Protein AF-A0A658NJ33-F1 (afdb_monomer)

pLDDT: mean 79.33, std 12.08, range [43.66, 92.62]

Nearest PDB structures (foldseek):
  2gts-assembly1_A  TM=8.274E-01  e=4.159E+00  Helicobacter pylori

Radius of gyration: 19.7 Å; Cα contacts (8 Å, |Δi|>4): 21; chains: 1; bounding box: 50×30×41 Å

Foldseek 3Di:
DVLVVLVVCCVVPPDVVNQVVVVVVVVVVLVVVLVVLVPPPVDDPVVSVVVVVVSVPDDDDTRDDPDRDDPVPDDDDPDD

Sequence (80 aa):
VGEALGEIYVKVAFPPESKAQMEKLVANLSTALKGRLENLAWMTPETRAKAIEKWSTFTPKIGYPDKWRSWEGMSTTRDS

Secondary structure (DSSP, 8-state):
-HHHHHHHHHHHH--HHHHHHHHHHHHHHHHHHHHHHHT-TTS-HHHHHHHHHHHHT-----SS-SSPPP-TT----S--

Mean predicted aligned error: 9.67 Å

Structure (mmCIF, N/CA/C/O backbone):
data_AF-A0A658NJ33-F1
#
_entry.id   AF-A0A658NJ33-F1
#
loop_
_atom_site.group_PDB
_atom_site.id
_atom_site.type_symbol
_atom_site.label_atom_id
_atom_site.label_alt_id
_atom_site.label_comp_id
_atom_site.label_asym_id
_atom_site.label_entity_id
_atom_site.label_seq_id
_atom_site.pdbx_PDB_ins_code
_atom_site.Cartn_x
_atom_site.Cartn_y
_atom_site.Cartn_z
_atom_site.occupancy
_atom_site.B_iso_or_equiv
_atom_site.auth_seq_id
_atom_site.auth_comp_id
_atom_site.auth_asym_id
_atom_site.auth_atom_id
_atom_site.pdbx_PDB_model_num
ATOM 1 N N . VAL A 1 1 ? 21.514 10.604 -12.441 1.00 52.62 1 VAL A N 1
ATOM 2 C CA . VAL A 1 1 ? 22.141 9.399 -13.048 1.00 52.62 1 VAL A CA 1
ATOM 3 C C . VAL A 1 1 ? 21.525 8.084 -12.552 1.00 52.62 1 VAL A C 1
ATOM 5 O O . VAL A 1 1 ? 21.239 7.242 -13.389 1.00 52.62 1 VAL A O 1
ATOM 8 N N . GLY A 1 2 ? 21.234 7.900 -11.253 1.00 60.72 2 GLY A N 1
ATOM 9 C CA . GLY A 1 2 ? 20.617 6.652 -10.748 1.00 60.72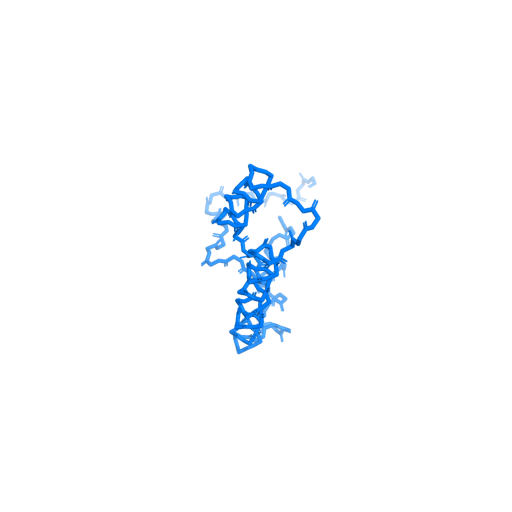 2 GLY A CA 1
ATOM 10 C C . GLY A 1 2 ? 19.236 6.298 -11.335 1.00 60.72 2 GLY A C 1
ATOM 11 O O . GLY A 1 2 ? 18.979 5.137 -11.633 1.00 60.72 2 GLY A O 1
ATOM 12 N N . GLU A 1 3 ? 18.370 7.287 -11.580 1.00 59.03 3 GLU A N 1
ATOM 13 C CA . GLU A 1 3 ? 17.023 7.053 -12.143 1.00 59.03 3 GLU A CA 1
ATOM 14 C C . GLU A 1 3 ? 17.044 6.627 -13.623 1.00 59.03 3 GLU A C 1
ATOM 16 O O . GLU A 1 3 ? 16.227 5.806 -14.030 1.00 59.03 3 GLU A O 1
ATOM 21 N N . ALA A 1 4 ? 18.011 7.111 -14.414 1.00 60.16 4 ALA A N 1
ATOM 22 C CA . ALA A 1 4 ? 18.163 6.736 -15.825 1.00 60.16 4 ALA A CA 1
ATOM 23 C C . ALA A 1 4 ? 18.615 5.272 -15.993 1.00 60.16 4 ALA A C 1
ATOM 25 O O . ALA A 1 4 ? 18.201 4.589 -16.927 1.00 60.16 4 ALA A O 1
ATOM 26 N N . LEU A 1 5 ? 19.418 4.761 -15.051 1.00 61.72 5 LEU A N 1
ATOM 27 C CA . LEU A 1 5 ? 19.778 3.342 -15.002 1.00 61.72 5 LEU A CA 1
ATOM 28 C C . LEU A 1 5 ? 18.573 2.470 -14.603 1.00 61.72 5 LEU A C 1
ATOM 30 O O . LEU A 1 5 ? 18.403 1.371 -15.130 1.00 61.72 5 LEU A O 1
ATOM 34 N N . GLY A 1 6 ? 17.711 2.986 -13.718 1.00 63.84 6 G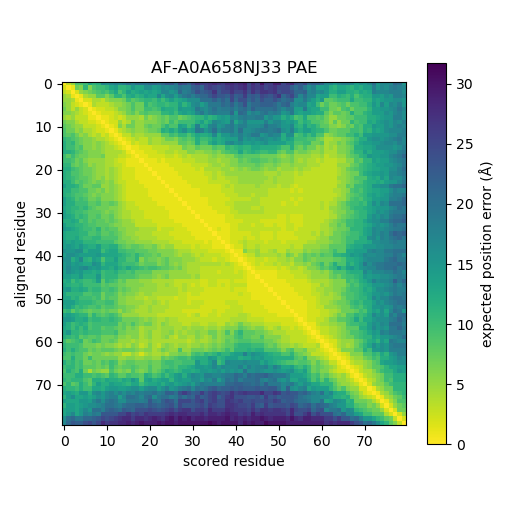LY A N 1
ATOM 35 C CA . GLY A 1 6 ? 16.466 2.333 -13.312 1.00 63.84 6 GLY A CA 1
ATOM 36 C C . GLY A 1 6 ? 15.499 2.102 -14.475 1.00 63.84 6 GLY A C 1
ATOM 37 O O . GLY A 1 6 ? 14.910 1.028 -14.567 1.00 63.84 6 GLY A O 1
ATOM 38 N N . GLU A 1 7 ? 15.382 3.054 -15.406 1.00 65.06 7 GLU A N 1
ATOM 39 C CA . GLU A 1 7 ? 14.528 2.907 -16.593 1.00 65.06 7 GLU A CA 1
ATOM 40 C C . GLU A 1 7 ? 15.000 1.771 -17.518 1.00 65.06 7 GLU A C 1
ATOM 42 O O . GLU A 1 7 ? 14.191 0.972 -17.995 1.00 65.06 7 GLU A O 1
ATOM 47 N N . ILE A 1 8 ? 16.312 1.659 -17.747 1.00 68.25 8 ILE A N 1
ATOM 48 C CA . ILE A 1 8 ? 16.892 0.589 -18.573 1.00 68.25 8 ILE A CA 1
ATOM 49 C C . ILE A 1 8 ? 16.711 -0.772 -17.890 1.00 68.25 8 ILE A C 1
ATOM 51 O O . ILE A 1 8 ? 16.314 -1.738 -18.539 1.00 68.25 8 ILE A O 1
ATOM 55 N N . TYR A 1 9 ? 16.945 -0.846 -16.576 1.00 70.56 9 TYR A N 1
ATOM 56 C CA . TYR A 1 9 ? 16.770 -2.078 -15.807 1.00 70.56 9 TYR A CA 1
ATOM 57 C C . TYR A 1 9 ? 15.324 -2.585 -15.850 1.00 70.56 9 TYR A C 1
ATOM 59 O O . TYR A 1 9 ? 15.087 -3.764 -16.101 1.00 70.56 9 TYR A O 1
ATOM 67 N N . VAL A 1 10 ? 14.349 -1.688 -15.678 1.00 71.38 10 VAL A N 1
ATOM 68 C CA . VAL A 1 10 ? 12.920 -2.022 -15.748 1.00 71.38 10 VAL A CA 1
ATOM 69 C C . VAL A 1 10 ? 12.548 -2.592 -17.118 1.00 71.38 10 VAL A C 1
ATOM 71 O O . VAL A 1 10 ? 11.851 -3.601 -17.179 1.00 71.38 10 VAL A O 1
ATOM 74 N N . LYS A 1 11 ? 13.061 -2.019 -18.216 1.00 67.50 11 LYS A N 1
ATOM 75 C CA . LYS A 1 11 ? 12.798 -2.521 -19.578 1.00 67.50 11 LYS A CA 1
ATOM 76 C C . LYS A 1 11 ? 13.312 -3.945 -19.809 1.00 67.50 11 LYS A C 1
ATOM 78 O O . LYS A 1 11 ? 12.716 -4.672 -20.595 1.00 67.50 11 LYS A O 1
ATOM 83 N N . VAL A 1 12 ? 14.403 -4.335 -19.151 1.00 72.62 12 VAL A N 1
ATOM 84 C CA . VAL A 1 12 ? 15.041 -5.649 -19.345 1.00 72.62 12 VAL A CA 1
ATOM 85 C C . VAL A 1 12 ? 14.520 -6.698 -18.360 1.00 72.62 12 VAL A C 1
ATOM 87 O O . VAL A 1 12 ? 14.347 -7.852 -18.738 1.00 72.62 12 VAL A O 1
ATOM 90 N N . ALA A 1 13 ? 14.273 -6.316 -17.10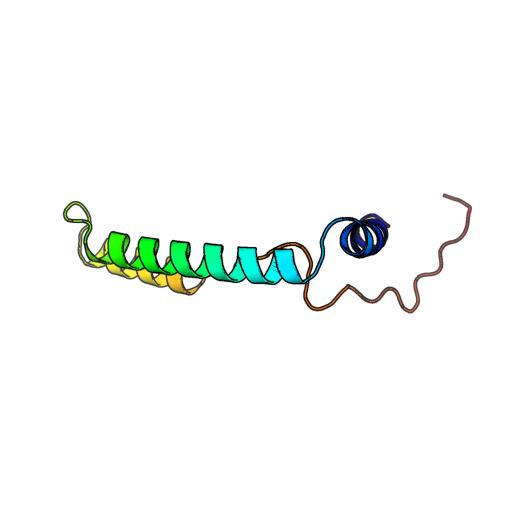6 1.00 74.00 13 ALA A N 1
ATOM 91 C CA . ALA A 1 13 ? 14.034 -7.255 -16.008 1.00 74.00 13 ALA A CA 1
ATOM 92 C C . ALA A 1 13 ? 12.641 -7.147 -15.361 1.00 74.00 13 ALA A C 1
ATOM 94 O O . ALA A 1 13 ? 12.298 -7.995 -14.539 1.00 74.00 13 ALA A O 1
ATOM 95 N N . PHE A 1 14 ? 11.834 -6.134 -15.699 1.00 74.00 14 PHE A N 1
ATOM 96 C CA . PHE A 1 14 ? 10.524 -5.915 -15.080 1.00 74.00 14 PHE A CA 1
ATOM 97 C C . PHE A 1 14 ? 9.428 -5.693 -16.136 1.00 74.00 14 PHE A C 1
ATOM 99 O O . PHE A 1 14 ? 9.032 -4.553 -16.406 1.00 74.00 14 PHE A O 1
ATOM 106 N N . PRO A 1 15 ? 8.924 -6.777 -16.760 1.00 77.62 15 PRO A N 1
ATOM 107 C CA . PRO A 1 15 ? 7.912 -6.662 -17.797 1.00 77.62 15 PRO A CA 1
ATOM 108 C C . PRO A 1 15 ? 6.614 -6.045 -17.243 1.00 77.62 15 PRO A C 1
ATOM 110 O O . PRO A 1 15 ? 6.275 -6.225 -16.068 1.00 77.62 15 PRO A O 1
ATOM 113 N N . PRO A 1 16 ? 5.840 -5.335 -18.084 1.00 78.94 16 PRO A N 1
ATOM 114 C CA . PRO A 1 16 ? 4.606 -4.666 -17.666 1.00 78.94 16 PRO A CA 1
ATOM 115 C C . PRO A 1 16 ? 3.554 -5.635 -17.104 1.00 78.94 16 PRO A C 1
ATOM 117 O O . PRO A 1 16 ? 2.774 -5.254 -16.234 1.00 78.94 16 PRO A O 1
ATOM 120 N N . GLU A 1 17 ? 3.570 -6.901 -17.530 1.00 80.75 17 GLU A N 1
ATOM 121 C CA . GLU A 1 17 ? 2.706 -7.946 -16.976 1.00 80.75 17 GLU A CA 1
ATOM 122 C C . GLU A 1 17 ? 2.965 -8.179 -15.478 1.00 80.75 17 GLU A C 1
ATOM 124 O O . GLU A 1 17 ? 2.021 -8.282 -14.695 1.00 80.75 17 GLU A O 1
ATOM 129 N N . SER A 1 18 ? 4.230 -8.173 -15.046 1.00 83.12 18 SER A N 1
ATOM 130 C CA . SER A 1 18 ? 4.583 -8.303 -13.628 1.00 83.12 18 SER A CA 1
ATOM 131 C C . SER A 1 18 ? 4.096 -7.108 -12.807 1.00 83.12 18 SER A C 1
ATOM 133 O O . SER A 1 18 ? 3.646 -7.294 -11.675 1.00 83.12 18 SER A O 1
ATOM 135 N N . LYS A 1 19 ? 4.112 -5.890 -13.376 1.00 82.62 19 LYS A N 1
ATOM 136 C CA . LYS A 1 19 ? 3.517 -4.706 -12.731 1.00 82.62 19 LYS A CA 1
ATOM 137 C C . LYS A 1 19 ? 2.015 -4.908 -12.522 1.00 82.62 19 LYS A C 1
ATOM 139 O O . LYS A 1 19 ? 1.554 -4.781 -11.393 1.00 82.62 19 LYS A O 1
ATOM 144 N N . ALA A 1 20 ? 1.286 -5.315 -13.561 1.00 84.06 20 ALA A N 1
ATOM 145 C CA . ALA A 1 20 ? -0.159 -5.538 -13.486 1.00 84.06 20 ALA A CA 1
ATOM 146 C C . ALA A 1 20 ? -0.541 -6.634 -12.471 1.00 84.06 20 ALA A C 1
ATOM 148 O O . ALA A 1 20 ? -1.497 -6.488 -11.704 1.00 84.06 20 ALA A O 1
ATOM 149 N N . GLN A 1 21 ? 0.226 -7.728 -12.418 1.00 86.00 21 GLN A N 1
ATOM 150 C CA . GLN A 1 21 ? 0.012 -8.783 -11.424 1.00 86.00 21 GLN A CA 1
ATOM 151 C C . GLN A 1 21 ? 0.240 -8.276 -9.995 1.00 86.00 21 GLN A C 1
ATOM 153 O O . GLN A 1 21 ? -0.578 -8.550 -9.111 1.00 86.00 21 GLN A O 1
ATOM 158 N N . MET A 1 22 ? 1.301 -7.497 -9.764 1.00 85.81 22 MET A N 1
ATOM 159 C CA . MET A 1 22 ? 1.566 -6.923 -8.444 1.00 85.81 22 MET A CA 1
ATOM 160 C C . MET A 1 22 ? 0.558 -5.845 -8.053 1.00 85.81 22 MET A C 1
ATOM 162 O O . MET A 1 22 ? 0.155 -5.807 -6.895 1.00 85.81 22 MET A O 1
ATOM 166 N N . GLU A 1 23 ? 0.085 -5.022 -8.988 1.00 86.56 23 GLU A N 1
ATOM 167 C CA . GLU A 1 23 ? -1.002 -4.064 -8.749 1.00 86.56 23 GLU A CA 1
ATOM 168 C C . GLU A 1 23 ? -2.268 -4.774 -8.272 1.00 86.56 23 GLU A C 1
ATOM 170 O O . GLU A 1 23 ? -2.841 -4.400 -7.248 1.00 86.56 23 GLU A O 1
ATOM 175 N N . LYS A 1 24 ? -2.657 -5.860 -8.949 1.00 88.25 24 LYS A N 1
ATOM 176 C CA . LYS A 1 24 ? -3.806 -6.677 -8.546 1.00 88.25 24 LYS A CA 1
ATOM 177 C C . LYS A 1 24 ? -3.608 -7.300 -7.163 1.00 88.25 24 LYS A C 1
ATOM 179 O O . LYS A 1 24 ? -4.527 -7.293 -6.346 1.00 88.25 24 LYS A O 1
ATOM 184 N N . LEU A 1 25 ? -2.419 -7.831 -6.883 1.00 89.12 25 LEU A N 1
ATOM 185 C CA . LEU A 1 25 ? -2.103 -8.430 -5.587 1.00 89.12 25 LEU A CA 1
ATOM 186 C C . LEU A 1 25 ? -2.163 -7.391 -4.462 1.00 89.12 25 LEU A C 1
ATOM 188 O O . LEU A 1 25 ? -2.804 -7.629 -3.439 1.00 89.12 25 LEU A O 1
ATOM 192 N N . VAL A 1 26 ? -1.550 -6.224 -4.659 1.00 89.81 26 VAL A N 1
ATOM 193 C CA . VAL A 1 26 ? -1.549 -5.137 -3.675 1.00 89.81 26 VAL A CA 1
ATOM 194 C C . VAL A 1 26 ? -2.9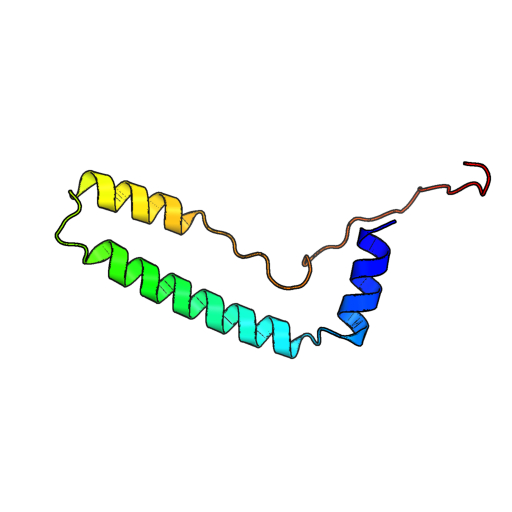56 -4.583 -3.465 1.00 89.81 26 VAL A C 1
ATOM 196 O O . VAL A 1 26 ? -3.333 -4.330 -2.321 1.00 89.81 26 V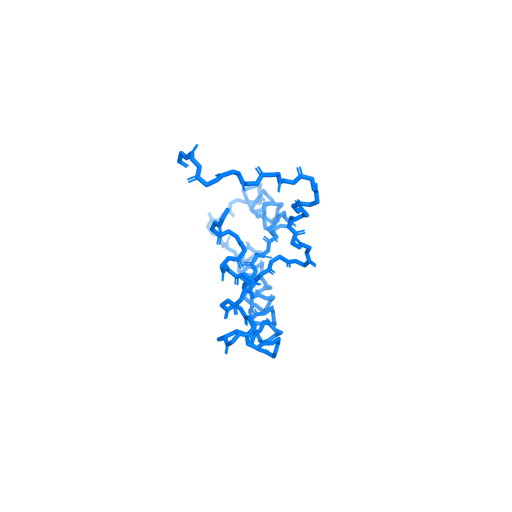AL A O 1
ATOM 199 N N . ALA A 1 27 ? -3.765 -4.465 -4.521 1.00 88.69 27 ALA A N 1
ATOM 200 C CA . ALA A 1 27 ? -5.169 -4.080 -4.404 1.00 88.69 27 ALA A CA 1
ATOM 201 C C . ALA A 1 27 ? -5.950 -5.071 -3.526 1.00 88.69 27 ALA A C 1
ATOM 203 O O . ALA A 1 27 ? -6.599 -4.660 -2.565 1.00 88.69 27 ALA A O 1
ATOM 204 N N . ASN A 1 28 ? -5.807 -6.375 -3.779 1.00 91.69 28 ASN A N 1
ATOM 205 C CA . ASN A 1 28 ? -6.464 -7.415 -2.985 1.00 91.69 28 ASN A CA 1
ATOM 206 C C . ASN A 1 28 ? -6.032 -7.383 -1.510 1.00 91.69 28 ASN A C 1
ATOM 208 O O . ASN A 1 28 ? -6.874 -7.481 -0.615 1.00 91.69 28 ASN A O 1
ATOM 212 N N . LEU A 1 29 ? -4.732 -7.213 -1.241 1.00 90.44 29 LEU A N 1
ATOM 213 C CA . LEU A 1 29 ? -4.212 -7.082 0.124 1.00 90.44 29 LEU A CA 1
ATOM 214 C C . LEU A 1 29 ? -4.740 -5.824 0.816 1.00 90.44 29 LEU A C 1
ATOM 216 O O . LEU A 1 29 ? -5.091 -5.873 1.995 1.00 90.44 29 LEU A O 1
ATOM 220 N N . SER A 1 30 ? -4.831 -4.713 0.086 1.00 90.00 30 SER A N 1
ATOM 221 C CA . SER A 1 30 ? -5.387 -3.463 0.597 1.00 90.00 30 SER A CA 1
ATOM 222 C C . SER A 1 30 ? -6.855 -3.634 0.996 1.00 90.00 30 SER A C 1
ATOM 224 O O . SER A 1 30 ? -7.240 -3.257 2.104 1.00 90.00 30 SER A O 1
ATOM 226 N N . THR A 1 31 ? -7.663 -4.292 0.160 1.00 90.62 31 THR A N 1
ATOM 227 C CA . THR A 1 31 ? -9.063 -4.620 0.473 1.00 90.62 31 THR A CA 1
ATOM 228 C C . THR A 1 31 ? -9.180 -5.532 1.693 1.00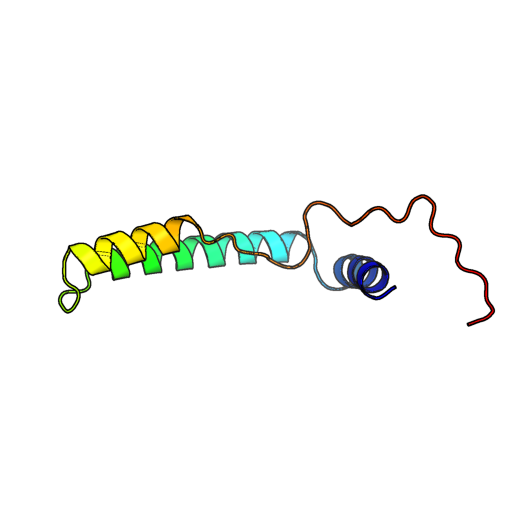 90.62 31 THR A C 1
ATOM 230 O O . THR A 1 31 ? -9.989 -5.266 2.583 1.00 90.62 31 THR A O 1
ATOM 233 N N . ALA A 1 32 ? -8.356 -6.579 1.776 1.00 92.19 32 ALA A N 1
ATOM 234 C CA . ALA A 1 32 ? -8.353 -7.488 2.920 1.00 92.19 32 ALA A CA 1
ATOM 235 C C . ALA A 1 32 ? -7.971 -6.768 4.225 1.00 92.19 32 ALA A C 1
ATOM 237 O O . ALA A 1 32 ? -8.584 -6.999 5.270 1.00 92.19 32 ALA A O 1
ATOM 238 N N . LEU A 1 33 ? -6.997 -5.853 4.167 1.00 90.31 33 LEU A N 1
ATOM 239 C CA . LEU A 1 33 ? -6.608 -5.026 5.305 1.00 90.31 33 LEU A CA 1
ATOM 240 C C . LEU A 1 33 ? -7.754 -4.117 5.755 1.00 90.31 33 LEU A C 1
ATOM 242 O O . LEU A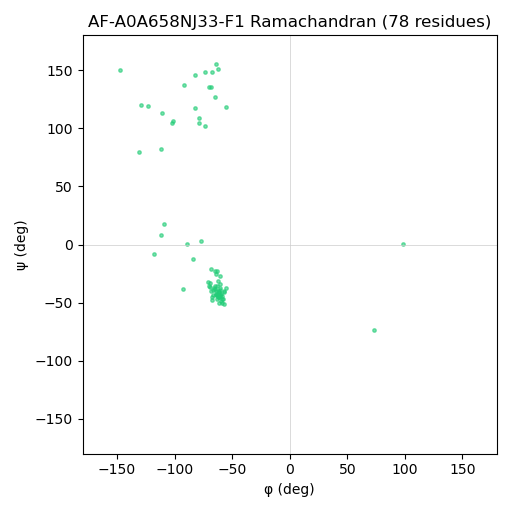 1 33 ? -8.010 -4.041 6.955 1.00 90.31 33 LEU A O 1
ATOM 246 N N . LYS A 1 34 ? -8.475 -3.481 4.823 1.00 90.31 34 LYS A N 1
ATOM 247 C CA . LYS A 1 34 ? -9.657 -2.669 5.144 1.00 90.31 34 LYS A CA 1
ATOM 248 C C . LYS A 1 34 ? -10.710 -3.488 5.891 1.00 90.31 34 LYS A C 1
ATOM 250 O O . LYS A 1 34 ? -11.117 -3.100 6.982 1.00 90.31 34 LYS A O 1
ATOM 255 N N . GLY A 1 35 ? -11.073 -4.654 5.352 1.00 90.94 35 GLY A N 1
ATOM 256 C CA . GLY A 1 35 ? -12.044 -5.546 5.989 1.00 90.94 35 GLY A CA 1
ATOM 257 C C . GLY A 1 35 ? -11.587 -6.017 7.373 1.00 90.94 35 GLY A C 1
ATOM 258 O O . GLY A 1 35 ? -12.393 -6.141 8.294 1.00 90.94 35 GLY A O 1
ATOM 259 N N . ARG A 1 36 ? -10.278 -6.214 7.572 1.00 91.50 36 ARG A N 1
ATOM 260 C CA . ARG A 1 36 ? -9.724 -6.502 8.898 1.00 91.50 36 ARG A CA 1
ATOM 261 C C . ARG A 1 36 ? -9.858 -5.302 9.834 1.00 91.50 36 ARG A C 1
ATOM 263 O O . ARG A 1 36 ? -10.330 -5.486 10.948 1.00 91.50 36 ARG A O 1
ATOM 270 N N . LEU A 1 37 ? -9.484 -4.097 9.398 1.00 90.94 37 LEU A N 1
ATOM 271 C CA . LEU A 1 37 ? -9.603 -2.867 10.192 1.00 90.94 37 LEU A CA 1
ATOM 272 C C . LEU A 1 37 ? -11.046 -2.621 10.649 1.00 90.94 37 LEU A C 1
ATOM 274 O O . LEU A 1 37 ? -11.270 -2.274 11.806 1.00 90.94 37 LEU A O 1
ATOM 278 N N . GLU A 1 38 ? -12.019 -2.888 9.780 1.00 89.44 38 GLU A N 1
ATOM 279 C CA . GLU A 1 38 ? -13.447 -2.760 10.077 1.00 89.44 38 GLU A CA 1
ATOM 280 C C . GLU A 1 38 ? -13.937 -3.719 11.175 1.00 89.44 38 GLU A C 1
ATOM 282 O O . GLU A 1 38 ? -14.888 -3.381 11.875 1.00 89.44 38 GLU A O 1
ATOM 287 N N . ASN A 1 39 ? -13.274 -4.863 11.382 1.00 89.75 39 ASN A N 1
ATOM 288 C CA . ASN A 1 39 ? -13.716 -5.933 12.288 1.00 89.75 39 ASN A CA 1
ATOM 289 C C . ASN A 1 39 ? -12.833 -6.120 13.542 1.00 89.75 39 ASN A C 1
ATOM 291 O O . ASN A 1 39 ? -13.016 -7.078 14.294 1.00 89.75 39 ASN A O 1
ATOM 295 N N . LEU A 1 40 ? -11.868 -5.229 13.809 1.00 89.94 40 LEU A N 1
ATOM 296 C CA . LEU A 1 40 ? -10.989 -5.350 14.983 1.00 89.94 40 LEU A CA 1
ATOM 297 C C . LEU A 1 40 ? -11.732 -4.989 16.276 1.00 89.94 40 LEU A C 1
ATOM 299 O O . LEU A 1 40 ? -11.891 -3.817 16.615 1.00 89.94 40 LEU A O 1
ATOM 303 N N . ALA A 1 41 ? -12.135 -6.018 17.026 1.00 88.19 41 ALA A N 1
ATOM 304 C CA . ALA A 1 41 ? -12.874 -5.891 18.285 1.00 88.19 41 ALA A CA 1
ATOM 305 C C . ALA A 1 41 ? -12.103 -5.166 19.405 1.00 88.19 41 ALA A C 1
ATOM 307 O O . ALA A 1 41 ? -12.719 -4.617 20.311 1.00 88.19 41 ALA A O 1
ATOM 308 N N . TRP A 1 42 ? -10.768 -5.139 19.343 1.00 91.19 42 TRP A N 1
ATOM 309 C CA . TRP A 1 42 ? -9.933 -4.477 20.351 1.00 91.19 42 TRP A CA 1
ATOM 310 C C . TRP A 1 42 ? -9.767 -2.966 20.121 1.00 91.19 42 TRP A C 1
ATOM 312 O O . TRP A 1 42 ? -9.287 -2.269 21.010 1.00 91.19 42 TRP A O 1
ATOM 322 N N . MET A 1 43 ? -10.146 -2.445 18.945 1.00 90.06 43 MET A N 1
ATOM 323 C CA . MET A 1 43 ? -10.086 -1.010 18.650 1.00 90.06 43 MET A CA 1
ATOM 324 C C . MET A 1 43 ? -11.404 -0.320 18.984 1.00 90.06 43 MET A C 1
ATOM 326 O O . MET A 1 43 ? -12.475 -0.790 18.587 1.00 90.06 43 MET A O 1
ATOM 330 N N . THR A 1 44 ? -11.308 0.857 19.604 1.00 91.69 44 THR A N 1
ATOM 331 C CA . THR A 1 44 ? -12.452 1.761 19.752 1.00 91.69 44 THR A CA 1
ATOM 332 C C . THR A 1 44 ? -12.934 2.251 18.376 1.00 91.69 44 THR A C 1
ATOM 334 O O . THR A 1 44 ? -12.146 2.294 17.419 1.00 91.69 44 THR A O 1
ATOM 337 N N . PRO A 1 45 ? -14.212 2.654 18.246 1.00 90.88 45 PRO A N 1
ATOM 338 C CA . PRO A 1 45 ? -14.751 3.174 16.986 1.00 90.88 45 PRO A CA 1
ATOM 339 C C . PRO A 1 45 ? -13.956 4.368 16.431 1.00 90.88 45 PRO A C 1
ATOM 341 O O . PRO A 1 45 ? -13.723 4.461 15.228 1.00 90.88 45 PRO A O 1
ATOM 344 N N . GLU A 1 46 ? -13.472 5.245 17.310 1.00 92.12 46 GLU A N 1
ATOM 345 C CA . GLU A 1 46 ? -12.702 6.441 16.953 1.00 92.12 46 GLU A CA 1
ATOM 346 C C . GLU A 1 46 ? -11.329 6.097 16.363 1.00 92.12 46 GLU A C 1
ATOM 348 O O . GLU A 1 46 ? -10.924 6.644 15.334 1.00 92.12 46 GLU A O 1
ATOM 353 N N . THR A 1 47 ? -10.603 5.158 16.981 1.00 92.50 47 THR A N 1
ATOM 354 C CA . THR A 1 47 ? -9.311 4.691 16.459 1.00 92.50 47 THR A CA 1
ATOM 355 C C . THR A 1 47 ? -9.492 3.958 15.134 1.00 92.50 47 THR A C 1
ATOM 357 O O . THR A 1 47 ? -8.683 4.128 14.221 1.00 92.50 47 THR A O 1
ATOM 360 N N . ARG A 1 48 ? -10.580 3.192 14.996 1.00 91.94 48 ARG A N 1
ATOM 361 C CA . ARG A 1 48 ? -10.926 2.494 13.755 1.00 91.94 48 ARG A CA 1
ATOM 362 C C . ARG A 1 48 ? -11.173 3.466 12.602 1.00 91.94 48 ARG A C 1
ATOM 364 O O . ARG A 1 48 ? -10.631 3.259 11.520 1.00 91.94 48 ARG A O 1
ATOM 371 N N . ALA A 1 49 ? -11.921 4.544 12.839 1.00 91.38 49 ALA A N 1
ATOM 372 C CA . ALA A 1 49 ? -12.174 5.570 11.828 1.00 91.38 49 ALA A CA 1
ATOM 373 C C . ALA A 1 49 ? -10.868 6.211 11.324 1.00 91.38 49 ALA A C 1
ATOM 375 O O . ALA A 1 49 ? -10.634 6.256 10.118 1.00 91.38 49 ALA A O 1
ATOM 376 N N . LYS A 1 50 ? -9.962 6.593 12.237 1.00 92.62 50 LYS A N 1
ATOM 377 C CA . LYS A 1 50 ? -8.637 7.139 11.879 1.00 92.62 50 LYS A CA 1
ATOM 378 C C . LYS A 1 50 ? -7.762 6.136 11.122 1.00 92.62 50 LYS A C 1
ATOM 380 O O . LYS A 1 50 ? -7.003 6.513 10.230 1.00 92.62 50 LYS A O 1
ATOM 385 N N . ALA A 1 51 ? -7.852 4.849 11.459 1.00 90.75 51 ALA A N 1
ATOM 386 C CA . ALA A 1 51 ? -7.124 3.805 10.744 1.00 90.75 51 ALA A CA 1
ATOM 387 C C . ALA A 1 51 ? -7.629 3.636 9.299 1.00 90.75 51 ALA A C 1
ATOM 389 O O . ALA A 1 51 ? -6.815 3.475 8.389 1.00 90.75 51 ALA A O 1
ATOM 390 N N . ILE A 1 52 ? -8.947 3.721 9.080 1.00 90.69 52 ILE A N 1
ATOM 391 C CA . ILE A 1 52 ? -9.564 3.679 7.743 1.00 90.69 52 ILE A CA 1
ATOM 392 C C . ILE A 1 52 ? -9.215 4.937 6.940 1.00 90.69 52 ILE A C 1
ATOM 394 O O . ILE A 1 52 ? -8.895 4.836 5.758 1.00 90.69 52 ILE A O 1
ATOM 398 N N . GLU A 1 53 ? -9.212 6.108 7.577 1.00 92.06 53 GLU A N 1
ATOM 399 C CA . GLU A 1 53 ? -8.782 7.360 6.948 1.00 92.06 53 GLU A CA 1
ATOM 400 C C . GLU A 1 53 ? -7.333 7.249 6.454 1.00 92.06 53 GLU A C 1
ATOM 402 O O . GLU A 1 53 ? -7.059 7.460 5.273 1.00 92.06 53 GLU A O 1
ATOM 407 N N . LYS A 1 54 ? -6.410 6.789 7.307 1.00 90.31 54 LYS A N 1
ATOM 408 C CA . LYS A 1 54 ? -5.017 6.544 6.908 1.00 90.31 54 LYS A CA 1
ATOM 409 C C . LYS A 1 54 ? -4.921 5.535 5.764 1.00 90.31 54 LYS A C 1
ATOM 411 O O . LYS A 1 54 ? -4.178 5.765 4.811 1.00 90.31 54 LYS A O 1
ATOM 416 N N . TRP A 1 55 ? -5.676 4.441 5.842 1.00 90.44 55 TRP A N 1
ATOM 417 C CA . TRP A 1 55 ? -5.740 3.439 4.779 1.00 90.44 55 TRP A CA 1
ATOM 418 C C . TRP A 1 55 ? -6.182 4.048 3.439 1.00 90.44 55 TRP A C 1
ATOM 420 O O . TRP A 1 55 ? -5.57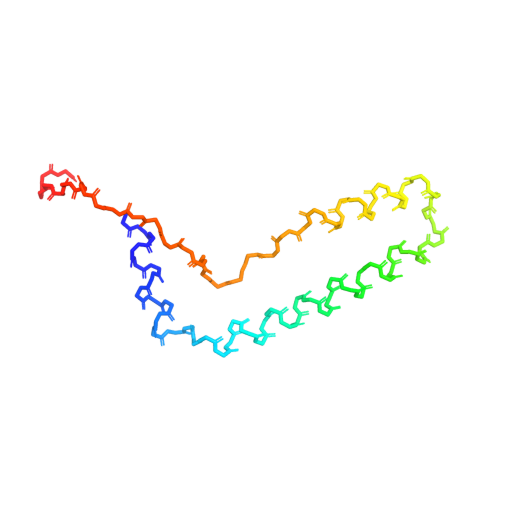4 3.751 2.415 1.00 90.44 55 TRP A O 1
ATOM 430 N N . SER A 1 56 ? -7.160 4.960 3.442 1.00 87.00 56 SER A N 1
ATOM 431 C CA . SER A 1 56 ? -7.653 5.618 2.222 1.00 87.00 56 SER A CA 1
ATOM 432 C C . SER A 1 56 ? -6.612 6.507 1.528 1.00 87.00 56 SER A C 1
ATOM 434 O O . SER A 1 56 ? -6.699 6.731 0.325 1.00 87.00 56 SER A O 1
ATOM 436 N N . THR A 1 57 ? -5.596 6.970 2.264 1.00 89.12 57 THR A N 1
ATOM 437 C CA . THR A 1 57 ? -4.498 7.796 1.725 1.00 89.12 57 THR A CA 1
ATOM 438 C C . THR A 1 57 ? -3.308 6.982 1.209 1.00 89.12 57 THR A C 1
ATOM 440 O O . THR A 1 57 ? -2.308 7.546 0.767 1.00 89.12 57 THR A O 1
ATOM 443 N N . PHE A 1 58 ? -3.374 5.651 1.284 1.00 84.56 58 PHE A N 1
ATOM 444 C CA . PHE A 1 58 ? -2.266 4.787 0.902 1.00 84.56 58 PHE A CA 1
ATOM 445 C C . PHE A 1 58 ? -2.172 4.632 -0.622 1.00 84.56 58 PHE A C 1
ATOM 447 O O . PHE A 1 58 ? -2.966 3.922 -1.236 1.00 84.56 58 PHE A O 1
ATOM 454 N N . THR A 1 59 ? -1.151 5.244 -1.225 1.00 83.12 59 THR A N 1
ATOM 455 C CA . THR A 1 59 ? -0.848 5.096 -2.657 1.00 83.12 59 THR A CA 1
ATOM 456 C C . THR A 1 59 ? 0.309 4.113 -2.856 1.00 83.12 59 THR A C 1
ATOM 458 O O . THR A 1 59 ? 1.461 4.470 -2.575 1.00 83.12 59 THR A O 1
ATOM 461 N N . PRO A 1 60 ? 0.057 2.883 -3.339 1.00 81.25 60 PRO A N 1
ATOM 462 C CA . PRO A 1 60 ? 1.122 1.927 -3.609 1.00 81.25 60 PRO A CA 1
ATOM 463 C C . PRO A 1 60 ? 1.984 2.388 -4.793 1.00 81.25 60 PRO A C 1
ATOM 465 O O . PRO A 1 60 ? 1.472 2.815 -5.823 1.00 81.25 60 PRO A O 1
ATOM 468 N N . LYS A 1 61 ? 3.309 2.280 -4.651 1.00 82.12 61 LYS A N 1
ATOM 469 C CA . LYS A 1 61 ? 4.285 2.535 -5.722 1.00 82.12 61 LYS A CA 1
ATOM 470 C C . LYS A 1 61 ? 4.926 1.208 -6.120 1.00 82.12 61 LYS A C 1
ATOM 472 O O . LYS A 1 61 ? 5.626 0.615 -5.304 1.00 82.12 61 LYS A O 1
ATOM 477 N N . ILE A 1 62 ? 4.668 0.732 -7.340 1.00 78.38 62 ILE A N 1
ATOM 478 C CA . ILE A 1 62 ? 5.042 -0.622 -7.781 1.00 78.38 62 ILE A CA 1
ATOM 479 C C . ILE A 1 62 ? 5.929 -0.552 -9.026 1.00 78.38 62 ILE A C 1
ATOM 481 O O . ILE A 1 62 ? 5.503 -0.082 -10.080 1.00 78.38 62 ILE A O 1
ATOM 485 N N . GLY A 1 63 ? 7.156 -1.065 -8.906 1.00 77.88 63 GLY A N 1
ATOM 486 C CA . GLY A 1 63 ? 8.110 -1.221 -10.008 1.00 77.88 63 GLY A CA 1
ATOM 487 C C . GLY A 1 63 ? 8.731 0.093 -10.481 1.00 77.88 63 GLY A C 1
ATOM 488 O O . GLY A 1 63 ? 9.896 0.359 -10.207 1.00 77.88 63 GLY A O 1
ATOM 489 N N . TYR A 1 64 ? 7.957 0.910 -11.193 1.00 73.25 64 TYR A N 1
ATOM 490 C CA . TYR A 1 64 ? 8.422 2.137 -11.838 1.00 73.25 64 TYR A CA 1
ATOM 491 C C . TYR A 1 64 ? 7.333 3.219 -11.863 1.00 73.25 64 TYR A C 1
ATOM 493 O O . TYR A 1 64 ? 6.140 2.887 -11.902 1.00 73.25 64 TYR A O 1
ATOM 501 N N . PRO A 1 65 ? 7.721 4.509 -11.840 1.00 74.44 65 PRO A N 1
ATOM 502 C CA . PRO A 1 65 ? 6.768 5.609 -11.910 1.00 74.44 65 PRO A CA 1
ATOM 503 C C . PRO A 1 65 ? 6.086 5.658 -13.283 1.00 74.44 65 PRO A C 1
ATOM 505 O O . PRO A 1 65 ? 6.703 5.353 -14.300 1.00 74.44 65 PRO A O 1
ATOM 508 N N . ASP A 1 66 ? 4.828 6.101 -13.328 1.00 70.81 66 ASP A N 1
ATOM 509 C CA . ASP A 1 66 ? 4.097 6.258 -14.598 1.00 70.81 66 ASP A CA 1
ATOM 510 C C . ASP A 1 66 ? 4.662 7.397 -15.458 1.00 70.81 66 ASP A C 1
ATOM 512 O O . ASP A 1 66 ? 4.477 7.431 -16.673 1.00 70.81 66 ASP A O 1
ATOM 516 N N . LYS A 1 67 ? 5.379 8.332 -14.82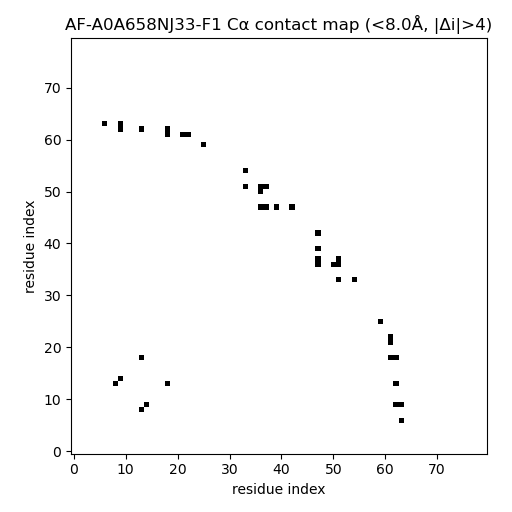5 1.00 69.12 67 LYS A N 1
ATOM 517 C CA . LYS A 1 67 ? 6.134 9.392 -15.490 1.00 69.12 67 LYS A CA 1
ATOM 518 C C . LYS A 1 67 ? 7.557 9.413 -14.955 1.00 69.12 67 LYS A C 1
ATOM 520 O O . LYS A 1 67 ? 7.772 9.630 -13.763 1.00 69.12 67 LYS A O 1
ATOM 525 N N . TRP A 1 68 ? 8.518 9.219 -15.849 1.00 69.88 68 TRP A N 1
ATOM 526 C CA . TRP A 1 68 ? 9.927 9.436 -15.549 1.00 69.88 68 TRP A CA 1
ATOM 527 C C . TRP A 1 68 ? 10.221 10.932 -15.473 1.00 69.88 68 TRP A C 1
ATOM 529 O O . TRP A 1 68 ? 9.583 11.749 -16.142 1.00 69.88 68 TRP A O 1
ATOM 539 N N . ARG A 1 69 ? 11.187 11.300 -14.633 1.00 69.12 69 ARG A N 1
ATOM 540 C CA . ARG A 1 69 ? 11.668 12.676 -14.549 1.00 69.12 69 ARG A CA 1
ATOM 541 C C . ARG A 1 69 ? 12.329 13.055 -15.877 1.00 69.12 69 ARG A C 1
ATOM 543 O O . ARG A 1 69 ? 13.221 12.345 -16.332 1.00 69.12 69 ARG A O 1
ATOM 550 N N . SER A 1 70 ? 11.900 14.165 -16.481 1.00 67.94 70 SER A N 1
ATOM 551 C CA . SER A 1 70 ? 12.576 14.714 -17.662 1.00 67.94 70 SER A CA 1
ATOM 552 C C . SER A 1 70 ? 13.932 15.293 -17.257 1.00 67.94 70 SER A C 1
ATOM 554 O O . SER A 1 70 ? 14.040 15.999 -16.250 1.00 67.94 70 SER A O 1
ATOM 556 N N . TRP A 1 71 ? 14.953 14.984 -18.052 1.00 65.88 71 TRP A N 1
ATOM 557 C CA . TRP A 1 71 ? 16.300 15.549 -17.949 1.00 65.88 71 TRP A CA 1
ATOM 558 C C . TRP A 1 71 ? 16.607 16.493 -19.123 1.00 65.88 71 TRP A C 1
ATOM 560 O O . TRP A 1 71 ? 17.773 16.790 -19.384 1.00 65.88 71 TRP A O 1
ATOM 570 N N . GLU A 1 72 ? 15.582 16.958 -19.848 1.00 66.00 72 GLU A N 1
ATOM 571 C CA . GLU A 1 72 ? 15.742 17.959 -20.908 1.00 66.00 72 GLU A CA 1
ATOM 572 C C . GLU A 1 72 ? 16.429 19.214 -20.346 1.00 66.00 72 GLU A C 1
ATOM 574 O O . GLU A 1 72 ? 15.934 19.850 -19.417 1.00 66.00 72 GLU A O 1
ATOM 579 N N . GLY A 1 73 ? 17.607 19.540 -20.887 1.00 67.12 73 GLY A N 1
ATOM 580 C CA . GLY A 1 73 ? 18.437 20.667 -20.445 1.00 67.12 73 GLY A CA 1
ATOM 581 C C . GLY A 1 73 ? 19.581 20.317 -19.486 1.00 67.12 73 GLY A C 1
ATOM 582 O O . GLY A 1 73 ? 20.327 21.213 -19.096 1.00 67.12 73 GLY A O 1
ATOM 583 N N . MET A 1 74 ? 19.772 19.045 -19.113 1.00 66.19 74 MET A N 1
ATOM 584 C CA . MET A 1 74 ? 20.914 18.640 -18.286 1.00 66.19 74 MET A CA 1
ATOM 585 C C . MET A 1 74 ? 22.194 18.525 -19.133 1.00 66.19 74 MET A C 1
ATOM 587 O O . MET A 1 74 ? 22.377 17.555 -19.866 1.00 66.19 74 MET A O 1
ATOM 591 N N . SER A 1 75 ? 23.101 19.499 -19.022 1.00 62.09 75 SER A N 1
ATOM 592 C CA . SER A 1 75 ? 24.449 19.410 -19.589 1.00 62.09 75 SER A CA 1
ATOM 593 C C . SER A 1 75 ? 25.367 18.630 -18.644 1.00 62.09 75 SER A C 1
ATOM 595 O O . SER A 1 75 ? 25.617 19.037 -17.512 1.00 62.09 75 SER A O 1
ATOM 597 N N . THR A 1 76 ? 25.882 17.488 -19.094 1.00 65.19 76 THR A N 1
ATOM 598 C CA . THR A 1 76 ? 26.918 16.746 -18.365 1.00 65.19 76 THR A CA 1
ATOM 599 C C . THR A 1 76 ? 28.265 17.001 -19.036 1.00 65.19 76 THR A C 1
ATOM 601 O O . THR A 1 76 ? 28.529 16.469 -20.115 1.00 65.19 76 THR A O 1
ATOM 604 N N . THR A 1 77 ? 29.115 17.831 -18.435 1.00 65.12 77 THR A N 1
ATOM 605 C CA . THR A 1 77 ? 30.533 17.944 -18.810 1.00 65.12 77 THR A CA 1
ATOM 606 C C . THR A 1 77 ? 31.330 16.825 -18.145 1.00 65.12 77 THR A C 1
ATOM 608 O O . THR A 1 77 ? 31.004 16.406 -17.040 1.00 65.12 77 THR A O 1
ATOM 611 N N . ARG A 1 78 ? 32.367 16.317 -18.819 1.00 65.31 78 ARG A N 1
ATOM 612 C CA . ARG A 1 78 ? 33.144 15.141 -18.378 1.00 65.31 78 ARG A CA 1
ATOM 613 C C . ARG A 1 78 ? 34.142 15.427 -17.239 1.00 65.31 78 ARG A C 1
ATOM 615 O O . ARG A 1 78 ? 34.857 14.515 -16.843 1.00 65.31 78 ARG A O 1
ATOM 622 N N . ASP A 1 79 ? 34.170 16.653 -16.720 1.00 54.44 79 ASP A N 1
ATOM 623 C CA . ASP A 1 79 ? 35.070 17.107 -15.656 1.00 54.44 79 ASP A CA 1
ATOM 624 C C . ASP A 1 79 ? 34.281 17.402 -14.373 1.00 54.44 79 ASP A C 1
ATOM 626 O O . ASP A 1 79 ? 33.906 18.550 -14.132 1.00 54.44 79 ASP A O 1
ATOM 630 N N . SER A 1 80 ? 33.977 16.356 -13.595 1.00 43.66 80 SER A N 1
ATOM 631 C CA . SER A 1 80 ? 33.801 16.301 -12.120 1.00 43.66 80 SER A CA 1
ATOM 632 C C . SER A 1 80 ? 33.030 15.046 -11.721 1.00 43.66 80 SER A C 1
ATOM 634 O O . SER A 1 80 ? 31.900 14.857 -12.227 1.00 43.66 80 SER A O 1
#

Solvent-accessible surface area (backbone atoms only — not comparable to full-atom values): 5222 Å² total; per-residue (Å²): 114,75,67,66,54,46,56,57,47,36,75,76,76,50,55,71,67,60,46,54,53,49,52,53,50,52,51,53,52,50,53,52,48,51,58,47,56,77,64,46,84,88,52,55,73,71,60,39,51,53,51,51,53,55,55,74,68,65,76,88,85,64,99,65,72,99,67,76,85,83,65,87,88,71,82,83,71,95,85,125